Protein AF-A0AAW5YZD9-F1 (afdb_monomer_lite)

Foldseek 3Di:
DDVVVVVCCVLVVVLVVCCVVCVVCCVVPPNSRPDDPDDDDDDDPPDDPVVVVVVVVVPDDPVRVCVVCVVVVVVVVVVVVVVVVVVVVVVD

Organism: NCBI:txid1584

Radius of gyration: 21.37 Å; chains: 1; bounding box: 32×40×69 Å

InterPro domains:
  IPR002686 Transposase IS200-like [PF01797] (3-59)
  IPR036515 Transposase IS200-like superfamily [G3DSA:3.30.70.1290] (1-62)
  IPR036515 Transposase IS200-like superfamily [SSF143422] (5-59)

pLDDT: mean 83.06, std 9.95, range [52.53, 96.06]

Secondary structure (DSSP, 8-state):
--HHHHHHHHHHHHHHHHHHH-TTHHHHSTTS--S-S------TTS--HHHHHHHHHHHS-HHHHHHHHHHHHHHHHHHHHHHHHHHHHTT-

Structure (mmCIF, N/CA/C/O backbone):
data_AF-A0AAW5YZD9-F1
#
_entry.id   AF-A0AAW5YZD9-F1
#
loop_
_atom_site.group_PDB
_atom_site.id
_atom_site.type_symbol
_atom_site.label_atom_id
_atom_site.label_alt_id
_atom_site.label_comp_id
_atom_site.label_asym_id
_atom_site.label_entity_id
_atom_site.label_seq_id
_atom_site.pdbx_PDB_ins_code
_atom_site.Cartn_x
_atom_site.Cartn_y
_atom_site.Cartn_z
_atom_site.occupancy
_atom_site.B_iso_or_equiv
_atom_site.auth_seq_id
_atom_site.auth_comp_id
_atom_site.auth_asym_id
_atom_site.auth_atom_id
_atom_site.pdbx_PDB_model_num
ATOM 1 N N . GLN A 1 1 ? 7.779 -5.594 -21.791 1.00 66.88 1 GLN A N 1
ATOM 2 C CA . GLN A 1 1 ? 6.663 -5.734 -20.824 1.00 66.88 1 GLN A CA 1
ATOM 3 C C . GLN A 1 1 ? 6.356 -4.371 -20.231 1.00 66.88 1 GLN A C 1
ATOM 5 O O . GLN A 1 1 ? 7.299 -3.630 -19.974 1.00 66.88 1 GLN A O 1
ATOM 10 N N . ARG A 1 2 ? 5.080 -4.015 -20.027 1.00 88.56 2 ARG A N 1
ATOM 11 C CA . ARG A 1 2 ? 4.743 -2.749 -19.361 1.00 88.56 2 ARG A CA 1
ATOM 12 C C . ARG A 1 2 ? 4.813 -2.965 -17.848 1.00 88.56 2 ARG A C 1
ATOM 14 O O . ARG A 1 2 ? 4.309 -3.984 -17.376 1.00 88.56 2 ARG A O 1
ATOM 21 N N . PRO A 1 3 ? 5.352 -2.019 -17.067 1.00 86.50 3 PRO A N 1
ATOM 22 C CA . PRO A 1 3 ? 5.41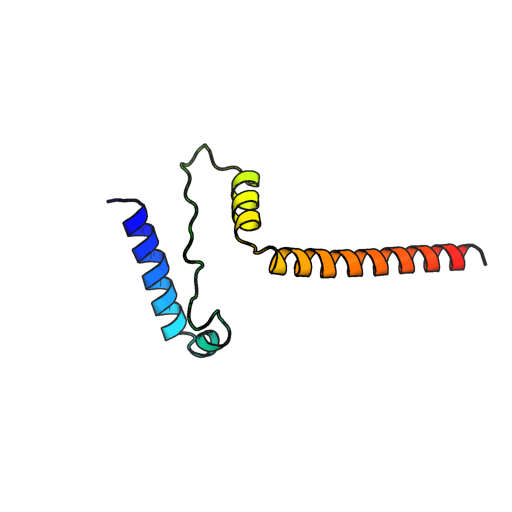7 -2.164 -15.611 1.00 86.50 3 PRO A CA 1
ATOM 23 C C . PRO A 1 3 ? 4.048 -2.412 -14.951 1.00 86.50 3 PRO A C 1
ATOM 25 O O . PRO A 1 3 ? 3.943 -3.117 -13.951 1.00 86.50 3 PRO A O 1
ATOM 28 N N . VAL A 1 4 ? 2.978 -1.898 -15.566 1.00 90.94 4 VAL A N 1
ATOM 29 C CA . VAL A 1 4 ? 1.585 -2.122 -15.151 1.00 90.94 4 VAL A CA 1
ATOM 30 C C . VAL A 1 4 ? 1.205 -3.606 -15.170 1.00 90.94 4 VAL A C 1
ATOM 32 O O . VAL A 1 4 ? 0.536 -4.082 -14.253 1.00 90.94 4 VAL A O 1
ATOM 35 N N . ASP A 1 5 ? 1.651 -4.350 -16.186 1.00 94.31 5 ASP A N 1
ATOM 36 C CA . ASP A 1 5 ? 1.321 -5.769 -16.341 1.00 94.31 5 ASP A CA 1
ATOM 37 C C . ASP A 1 5 ? 1.971 -6.600 -15.222 1.00 94.31 5 ASP A C 1
ATOM 39 O O . ASP A 1 5 ? 1.338 -7.496 -14.659 1.00 94.31 5 ASP A O 1
ATOM 43 N N . VAL A 1 6 ? 3.199 -6.239 -14.831 1.00 94.12 6 VAL A N 1
ATOM 44 C CA . VAL A 1 6 ? 3.934 -6.877 -13.728 1.00 94.12 6 VAL A CA 1
ATOM 45 C C . VAL A 1 6 ? 3.217 -6.654 -12.397 1.00 94.12 6 VAL A C 1
ATOM 47 O O . VAL A 1 6 ? 2.962 -7.608 -11.663 1.00 94.12 6 VAL A O 1
ATOM 50 N N . VAL A 1 7 ? 2.828 -5.411 -12.095 1.00 94.94 7 VAL A N 1
ATOM 51 C CA . VAL A 1 7 ? 2.121 -5.084 -10.846 1.00 94.94 7 VAL A CA 1
ATOM 52 C C . VAL A 1 7 ? 0.758 -5.773 -10.787 1.00 94.94 7 VAL A C 1
ATOM 54 O O . VAL A 1 7 ? 0.381 -6.296 -9.736 1.00 94.94 7 VAL A O 1
ATOM 57 N N . LYS A 1 8 ? 0.030 -5.813 -11.910 1.00 93.44 8 LYS A N 1
ATOM 58 C CA . LYS A 1 8 ? -1.264 -6.499 -12.008 1.00 93.44 8 LYS A CA 1
ATOM 59 C C . LYS A 1 8 ? -1.118 -7.995 -11.728 1.00 93.44 8 LYS A C 1
ATOM 61 O O . LYS A 1 8 ? -1.883 -8.535 -10.929 1.00 93.44 8 LYS A O 1
ATOM 66 N N . GLY A 1 9 ? -0.124 -8.639 -12.341 1.00 95.38 9 GLY A N 1
ATOM 67 C CA . GLY A 1 9 ? 0.179 -10.051 -12.117 1.00 95.38 9 GLY A CA 1
ATOM 68 C C . GLY A 1 9 ? 0.548 -10.334 -10.662 1.00 95.38 9 GLY A C 1
ATOM 69 O O . GLY A 1 9 ? -0.059 -11.197 -10.032 1.00 95.38 9 GLY A O 1
ATOM 70 N N . LEU A 1 10 ? 1.473 -9.552 -10.099 1.00 95.56 10 LEU A N 1
ATOM 71 C CA . LEU A 1 10 ? 1.947 -9.721 -8.726 1.00 95.56 10 LEU A CA 1
ATOM 72 C C . LEU A 1 10 ? 0.814 -9.552 -7.712 1.00 95.56 10 LEU A C 1
ATOM 74 O O . LEU A 1 10 ? 0.563 -10.458 -6.917 1.00 95.56 10 LEU A O 1
ATOM 78 N N . LYS A 1 11 ? 0.100 -8.421 -7.742 1.00 94.81 11 LYS A N 1
ATOM 79 C CA . LYS A 1 11 ? -1.000 -8.160 -6.802 1.00 94.81 11 LYS A CA 1
ATOM 80 C C . LYS A 1 11 ? -2.129 -9.178 -6.944 1.00 94.81 11 LYS A C 1
ATOM 82 O O . LYS A 1 11 ? -2.661 -9.628 -5.935 1.00 94.81 11 LYS A O 1
ATOM 87 N N . GLY A 1 12 ? -2.486 -9.548 -8.175 1.00 94.88 12 GLY A N 1
ATOM 88 C CA . GLY A 1 12 ? -3.550 -10.516 -8.433 1.00 94.88 12 GLY A CA 1
ATOM 89 C C . GLY A 1 12 ? -3.199 -11.916 -7.934 1.00 94.88 12 GLY A C 1
ATOM 90 O O . GLY A 1 12 ? -3.970 -12.516 -7.186 1.00 94.88 12 GLY A O 1
ATOM 91 N N . TRP A 1 13 ? -2.022 -12.424 -8.306 1.00 96.06 13 TRP A N 1
ATOM 92 C CA . TRP A 1 13 ? -1.597 -13.774 -7.941 1.00 96.06 13 TRP A CA 1
ATOM 93 C C . TRP A 1 13 ? -1.383 -13.918 -6.433 1.00 96.06 13 TRP A C 1
ATOM 95 O O . TRP A 1 13 ? -1.879 -14.869 -5.834 1.00 96.06 13 TRP A O 1
ATOM 105 N N . THR A 1 14 ? -0.727 -12.939 -5.800 1.00 95.94 14 THR A N 1
ATOM 106 C CA . THR A 1 14 ? -0.525 -12.938 -4.342 1.00 95.94 14 THR A CA 1
ATOM 107 C C . THR A 1 14 ? -1.839 -12.837 -3.576 1.00 95.94 14 THR A C 1
ATOM 109 O O . THR A 1 14 ? -2.025 -13.586 -2.624 1.00 95.94 14 THR A O 1
ATOM 112 N N . ALA A 1 15 ? -2.782 -11.990 -4.006 1.00 94.50 15 ALA A N 1
ATOM 113 C CA . ALA A 1 15 ? -4.103 -11.917 -3.383 1.00 94.50 15 ALA A CA 1
ATOM 114 C C . ALA A 1 15 ? -4.863 -13.240 -3.499 1.00 94.50 15 ALA A C 1
ATOM 116 O O . ALA A 1 15 ? -5.415 -13.720 -2.513 1.00 94.50 15 ALA A O 1
ATOM 117 N N . ARG A 1 16 ? -4.846 -13.866 -4.683 1.00 94.00 16 ARG A N 1
ATOM 118 C CA . ARG A 1 16 ? -5.476 -15.172 -4.887 1.00 94.00 16 ARG A CA 1
ATOM 119 C C . ARG A 1 16 ? -4.868 -16.230 -3.968 1.00 94.00 16 ARG A C 1
ATOM 121 O O . ARG A 1 16 ? -5.606 -16.903 -3.259 1.00 94.00 16 ARG A O 1
ATOM 128 N N . LYS A 1 17 ? -3.537 -16.344 -3.949 1.00 95.75 17 LYS A N 1
ATOM 129 C CA . LYS A 1 17 ? -2.838 -17.326 -3.110 1.00 95.75 17 LYS A CA 1
ATOM 130 C C . LYS A 1 17 ? -3.062 -17.093 -1.623 1.00 95.75 17 LYS A C 1
ATOM 132 O O . LYS A 1 17 ? -3.263 -18.051 -0.888 1.00 95.75 17 LYS A O 1
ATOM 137 N N . TRP A 1 18 ? -3.092 -15.835 -1.194 1.00 95.00 18 TRP A N 1
ATOM 138 C CA . TRP A 1 18 ? -3.394 -15.488 0.187 1.00 95.00 18 TRP A CA 1
ATOM 139 C C . TRP A 1 18 ? -4.779 -15.980 0.605 1.00 95.00 18 TRP A C 1
ATOM 141 O O . TRP A 1 18 ? -4.899 -16.640 1.627 1.00 95.00 18 TRP A O 1
ATOM 151 N N . PHE A 1 19 ? -5.818 -15.721 -0.193 1.00 93.50 19 PHE A N 1
ATOM 152 C CA . PHE A 1 19 ? -7.174 -16.156 0.150 1.00 93.50 19 PHE A CA 1
ATOM 153 C C . PHE A 1 19 ? -7.407 -17.664 -0.017 1.00 93.50 19 PHE A C 1
ATOM 155 O O . PHE A 1 19 ? -8.311 -18.192 0.624 1.00 93.50 19 PHE A O 1
ATOM 162 N N . GLU A 1 20 ? -6.609 -18.356 -0.839 1.00 93.44 20 GLU A N 1
ATOM 163 C CA . GLU A 1 20 ? -6.582 -19.827 -0.884 1.00 93.44 20 GLU A CA 1
ATOM 164 C C . GLU A 1 20 ? -6.031 -20.417 0.429 1.00 93.44 20 GLU A C 1
ATOM 166 O O . GLU A 1 20 ? -6.554 -21.417 0.910 1.00 93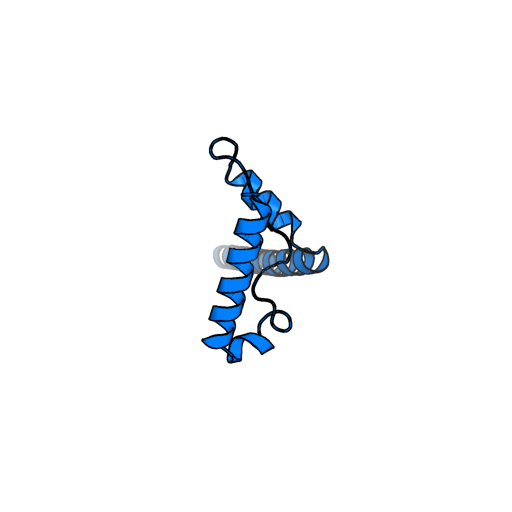.44 20 GLU A O 1
ATOM 171 N N . LEU A 1 21 ? -5.006 -19.790 1.021 1.00 94.50 21 LEU A N 1
ATOM 172 C CA . LEU A 1 21 ? -4.365 -20.253 2.261 1.00 94.50 21 LEU A CA 1
ATOM 173 C C . LEU A 1 21 ? -5.065 -19.759 3.538 1.00 94.50 21 LEU A C 1
ATOM 175 O O . LEU A 1 21 ? -5.054 -20.459 4.545 1.00 94.50 21 LEU A O 1
ATOM 179 N N . HIS A 1 22 ? -5.661 -18.567 3.488 1.00 92.25 22 HIS A N 1
ATOM 180 C CA . HIS A 1 22 ? -6.226 -17.847 4.632 1.00 92.25 22 HIS A CA 1
ATOM 181 C C . HIS A 1 22 ? -7.667 -17.384 4.365 1.00 92.25 22 HIS A C 1
ATOM 183 O O . HIS A 1 22 ? -7.935 -16.173 4.286 1.00 92.25 22 HIS A O 1
ATOM 189 N N . PRO A 1 23 ? -8.624 -18.312 4.192 1.00 88.06 23 PRO A N 1
ATOM 190 C CA . PRO A 1 23 ? -10.014 -17.973 3.896 1.00 88.06 23 PRO A CA 1
ATOM 191 C C . PRO A 1 23 ? -10.673 -17.116 4.992 1.00 88.06 23 PRO A C 1
ATOM 193 O O . PRO A 1 23 ? -11.534 -16.287 4.687 1.00 88.06 23 PRO A O 1
ATOM 196 N N . GLU A 1 24 ? -10.234 -17.236 6.248 1.00 89.38 24 GLU A N 1
ATOM 197 C CA . GLU A 1 24 ? -10.692 -16.442 7.394 1.00 89.38 24 GLU A CA 1
ATOM 198 C C . GLU A 1 24 ? -10.462 -14.938 7.199 1.00 89.38 24 GLU A C 1
ATOM 200 O O . GLU A 1 24 ? -11.268 -14.104 7.621 1.00 89.38 24 GLU A O 1
ATOM 205 N N . THR A 1 25 ? -9.394 -14.575 6.488 1.00 88.88 25 THR A N 1
ATOM 206 C CA . THR A 1 25 ? -9.037 -13.171 6.267 1.00 88.88 25 THR A CA 1
ATOM 207 C C . THR A 1 25 ? -9.977 -12.479 5.287 1.00 88.88 25 THR A C 1
ATOM 209 O O . THR A 1 25 ? -10.043 -11.254 5.275 1.00 88.88 25 THR A O 1
ATOM 212 N N . LYS A 1 26 ? -10.769 -13.225 4.508 1.00 83.62 26 LYS A N 1
ATOM 213 C CA . LYS A 1 26 ? -11.688 -12.662 3.508 1.00 83.62 26 LYS A CA 1
ATOM 214 C C . LYS A 1 26 ? -12.792 -11.801 4.127 1.00 83.62 26 LYS A C 1
ATOM 216 O O . LYS A 1 26 ? -13.222 -10.834 3.508 1.00 83.62 26 LYS A O 1
ATOM 221 N N . GLN A 1 27 ? -13.239 -12.145 5.336 1.00 81.00 27 GLN A N 1
ATOM 222 C CA . GLN A 1 27 ? -14.235 -11.355 6.070 1.00 81.00 27 GLN A CA 1
ATOM 223 C C . GLN A 1 27 ? -13.595 -10.188 6.836 1.00 81.00 27 GLN A C 1
ATOM 225 O O . GLN A 1 27 ? -14.228 -9.153 7.025 1.00 81.00 27 GLN A O 1
ATOM 230 N N . MET A 1 28 ? -12.335 -10.340 7.262 1.00 83.31 28 MET A N 1
ATOM 231 C CA . MET A 1 28 ? -11.607 -9.319 8.026 1.00 83.31 28 MET A CA 1
ATOM 232 C C . MET A 1 28 ? -11.029 -8.214 7.136 1.00 83.31 28 MET A C 1
ATOM 234 O O . MET A 1 28 ? -10.941 -7.056 7.543 1.00 83.31 28 MET A O 1
ATOM 238 N N . LEU A 1 29 ? -10.612 -8.573 5.924 1.00 83.50 29 LEU A N 1
ATOM 239 C CA . LEU A 1 29 ? -10.036 -7.670 4.939 1.00 83.50 29 LEU A CA 1
ATOM 240 C C . LEU A 1 29 ? -11.133 -7.178 4.008 1.00 83.50 29 LEU A C 1
ATOM 242 O O . LEU A 1 29 ? -11.848 -8.004 3.459 1.00 83.50 29 LEU A O 1
ATOM 246 N N . TRP A 1 30 ? -11.222 -5.858 3.829 1.00 80.75 30 TRP A N 1
ATOM 247 C CA . TRP A 1 30 ? -12.067 -5.064 2.914 1.00 80.75 30 TRP A CA 1
ATOM 248 C C . TRP A 1 30 ? -12.952 -5.824 1.891 1.00 80.75 30 TRP A C 1
ATOM 250 O O . TRP A 1 30 ? -12.831 -5.596 0.693 1.00 80.75 30 TRP A O 1
ATOM 260 N N . GLY A 1 31 ? -13.840 -6.723 2.329 1.00 80.06 31 GLY A N 1
ATOM 261 C CA . GLY A 1 31 ? -14.684 -7.544 1.450 1.00 80.06 31 GLY A CA 1
ATOM 262 C C . GLY A 1 31 ? -13.936 -8.512 0.519 1.00 80.06 31 GLY A C 1
ATOM 263 O O . GLY A 1 31 ? -14.423 -8.794 -0.572 1.00 80.06 31 GLY A O 1
ATOM 264 N N . GLY A 1 32 ? -12.758 -9.014 0.905 1.00 82.50 32 GLY A N 1
ATOM 265 C CA . GLY A 1 32 ? -11.955 -9.917 0.067 1.00 82.50 32 GLY A CA 1
ATOM 266 C C . GLY A 1 32 ? -10.977 -9.216 -0.882 1.00 82.50 32 GLY A C 1
ATOM 267 O O . GLY A 1 32 ? -10.476 -9.831 -1.822 1.00 82.50 32 GLY A O 1
ATOM 268 N N . HIS A 1 33 ? -10.663 -7.944 -0.631 1.00 88.94 33 HIS A N 1
ATOM 269 C CA . HIS A 1 33 ? -9.535 -7.260 -1.259 1.00 88.94 33 HIS A CA 1
ATOM 270 C C . HIS A 1 33 ? -8.314 -7.310 -0.338 1.00 88.94 33 HIS A C 1
ATOM 272 O O . HIS A 1 33 ? -8.385 -6.857 0.797 1.00 88.94 33 HIS A O 1
ATOM 278 N N . LEU A 1 34 ? -7.187 -7.852 -0.815 1.00 92.81 34 LEU A N 1
ATOM 279 C CA . LEU A 1 34 ? -5.935 -7.878 -0.043 1.00 92.81 34 LEU A CA 1
ATOM 280 C C . LEU A 1 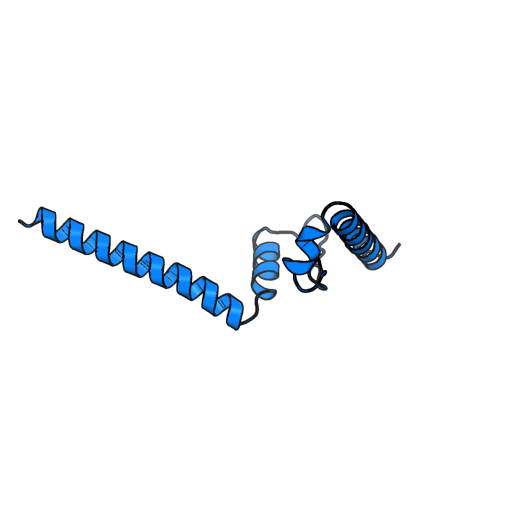34 ? -5.138 -6.572 -0.189 1.00 92.81 34 LEU A C 1
ATOM 282 O O . LEU A 1 34 ? -4.590 -6.051 0.778 1.00 92.81 34 LEU A O 1
ATOM 286 N N . TRP A 1 35 ? -5.065 -6.048 -1.412 1.00 92.62 35 TRP A N 1
ATOM 287 C CA . TRP A 1 35 ? -4.257 -4.880 -1.756 1.00 92.62 35 TRP A CA 1
ATOM 288 C C . TRP A 1 35 ? -5.133 -3.668 -2.063 1.00 92.62 35 TRP A C 1
ATOM 290 O O . TRP A 1 35 ? -6.210 -3.809 -2.641 1.00 92.62 35 TRP A O 1
ATOM 300 N N . SER A 1 36 ? -4.619 -2.466 -1.780 1.00 89.81 36 SER A N 1
ATOM 301 C CA . SER A 1 36 ? -5.193 -1.234 -2.336 1.00 89.81 36 SER A CA 1
ATOM 302 C C . SER A 1 36 ? -5.172 -1.296 -3.874 1.00 89.81 36 SER A C 1
ATOM 304 O O . SER A 1 36 ? -4.174 -1.774 -4.446 1.00 89.81 36 SER A O 1
ATOM 306 N N . PRO A 1 37 ? -6.224 -0.805 -4.560 1.00 87.75 37 PRO A N 1
ATOM 307 C CA . PRO A 1 37 ? -6.247 -0.734 -6.022 1.00 87.75 37 PRO A CA 1
ATOM 308 C C . PRO A 1 37 ? -5.081 0.103 -6.573 1.00 87.75 37 PRO A C 1
ATOM 310 O O . PRO A 1 37 ? -4.521 -0.219 -7.620 1.00 87.75 37 PRO A O 1
ATOM 313 N N . SER A 1 38 ? -4.638 1.116 -5.827 1.00 91.38 38 SER A N 1
ATOM 314 C CA . SER A 1 38 ? -3.527 1.995 -6.197 1.00 91.38 38 SER A CA 1
ATOM 315 C C . SER A 1 38 ? -2.159 1.350 -5.960 1.00 91.38 38 SER A C 1
ATOM 317 O O . SER A 1 38 ? -1.978 0.533 -5.054 1.00 91.38 38 SER A O 1
ATOM 319 N N . TYR A 1 39 ? -1.156 1.739 -6.744 1.00 91.50 39 TYR A N 1
ATOM 320 C CA . TYR A 1 39 ? 0.253 1.409 -6.508 1.00 91.50 39 TYR A CA 1
ATOM 321 C C . TYR A 1 39 ? 1.141 2.632 -6.761 1.00 91.50 39 TYR A C 1
ATOM 323 O O . TYR A 1 39 ? 0.716 3.589 -7.404 1.00 91.50 39 TYR A O 1
ATOM 331 N N . PHE A 1 40 ? 2.363 2.592 -6.238 1.00 90.38 40 PHE A N 1
ATOM 332 C CA . PHE A 1 40 ? 3.406 3.579 -6.492 1.00 90.38 40 PHE A CA 1
ATOM 333 C C . PHE A 1 40 ? 4.622 2.867 -7.076 1.00 90.38 40 PHE A C 1
ATOM 335 O O . PHE A 1 40 ? 4.961 1.767 -6.639 1.00 90.38 40 PHE A O 1
ATOM 342 N N . MET A 1 41 ? 5.259 3.487 -8.064 1.00 88.12 41 MET A N 1
ATOM 343 C CA . MET A 1 41 ? 6.463 2.980 -8.706 1.00 88.12 41 MET A CA 1
ATOM 344 C C . MET A 1 41 ? 7.382 4.160 -9.013 1.00 88.12 41 MET A C 1
ATOM 346 O O . MET A 1 41 ? 6.921 5.179 -9.518 1.00 88.12 41 MET A O 1
ATOM 350 N N . SER A 1 42 ? 8.666 4.000 -8.713 1.00 87.69 42 SER A N 1
ATOM 351 C CA . SER A 1 42 ? 9.723 4.966 -9.008 1.00 87.69 42 SER A CA 1
ATOM 352 C C . SER A 1 42 ? 10.949 4.214 -9.506 1.00 87.69 42 SER A C 1
ATOM 354 O O . SER A 1 42 ? 11.168 3.060 -9.132 1.00 87.69 42 SER A O 1
ATOM 356 N N . THR A 1 43 ? 11.748 4.867 -10.338 1.00 88.25 43 THR A N 1
ATOM 357 C CA . THR A 1 43 ? 13.077 4.406 -10.745 1.00 88.25 43 THR A CA 1
ATOM 358 C C . THR A 1 43 ? 14.025 4.375 -9.545 1.00 88.25 43 THR A C 1
ATOM 360 O O . THR A 1 43 ? 13.896 5.160 -8.598 1.00 88.25 43 THR A O 1
ATOM 363 N N . LEU A 1 44 ? 14.981 3.442 -9.573 1.00 77.38 44 LEU A N 1
ATOM 364 C CA . LEU A 1 44 ? 16.065 3.387 -8.595 1.00 77.38 44 LEU A CA 1
ATOM 365 C C . LEU A 1 44 ? 16.959 4.618 -8.806 1.00 77.38 44 LEU A C 1
ATOM 367 O O . LEU A 1 44 ? 17.616 4.726 -9.835 1.00 77.38 44 LEU A O 1
ATOM 371 N N . GLY A 1 45 ? 16.924 5.558 -7.861 1.00 75.00 45 GLY A N 1
ATOM 372 C CA . GLY A 1 45 ? 17.623 6.848 -7.936 1.00 75.00 45 GLY A CA 1
ATOM 373 C C . GLY A 1 45 ? 16.786 7.999 -7.375 1.00 75.00 45 GLY A C 1
ATOM 374 O O . GLY A 1 45 ? 17.259 8.737 -6.519 1.00 75.00 45 GLY A O 1
ATOM 375 N N . ASP A 1 46 ? 15.504 8.058 -7.741 1.00 72.06 46 ASP A N 1
ATOM 376 C CA . ASP A 1 46 ? 14.578 9.130 -7.328 1.00 72.06 46 ASP A CA 1
ATOM 377 C C . ASP A 1 46 ? 13.760 8.784 -6.067 1.00 72.06 46 ASP A C 1
ATOM 379 O O . ASP A 1 46 ? 12.925 9.557 -5.592 1.00 72.06 46 ASP A O 1
ATOM 383 N N . MET A 1 47 ? 13.971 7.592 -5.502 1.00 77.88 47 MET A N 1
ATOM 384 C CA . MET A 1 47 ? 13.177 7.095 -4.382 1.00 77.88 47 MET A CA 1
ATOM 385 C C . MET A 1 47 ? 13.746 7.544 -3.030 1.00 77.88 47 MET A C 1
ATOM 387 O O . MET A 1 47 ? 14.722 6.982 -2.533 1.00 77.88 47 MET A O 1
ATOM 391 N N . SER A 1 48 ? 13.063 8.484 -2.372 1.00 85.69 48 SER A N 1
ATOM 392 C CA . SER A 1 48 ? 13.326 8.846 -0.974 1.00 85.69 48 SER A CA 1
ATOM 393 C C . SER A 1 48 ? 12.281 8.254 -0.017 1.00 85.69 48 SER A C 1
ATOM 395 O O . SER A 1 48 ? 11.126 8.001 -0.380 1.00 85.69 48 SER A O 1
ATOM 397 N N . LYS A 1 49 ? 12.661 8.068 1.256 1.00 85.81 49 LYS A N 1
ATOM 398 C CA . LYS A 1 49 ? 11.723 7.654 2.321 1.00 85.81 49 LYS A CA 1
ATOM 399 C C . LYS A 1 49 ? 10.542 8.619 2.450 1.00 85.81 49 LYS A C 1
ATOM 401 O O . LYS A 1 49 ? 9.442 8.200 2.804 1.00 85.81 49 LYS A O 1
ATOM 406 N N . GLU A 1 50 ? 10.767 9.900 2.174 1.00 87.12 50 GLU A N 1
ATOM 407 C CA . GLU A 1 50 ? 9.744 10.940 2.249 1.00 87.12 50 GLU A CA 1
ATOM 408 C C . GLU A 1 50 ? 8.699 10.773 1.153 1.00 87.12 50 GLU A C 1
ATOM 410 O O . GLU A 1 50 ? 7.510 10.843 1.445 1.00 87.12 50 GLU A O 1
ATOM 415 N N . VAL A 1 51 ? 9.115 10.453 -0.075 1.00 87.06 51 VAL A N 1
ATOM 416 C CA . VAL A 1 51 ? 8.196 10.212 -1.197 1.00 87.06 51 VAL A CA 1
ATOM 417 C C . VAL A 1 51 ? 7.273 9.031 -0.895 1.00 87.06 51 VAL A C 1
ATOM 419 O O . VAL A 1 51 ? 6.053 9.149 -1.019 1.00 87.06 51 VAL A O 1
ATOM 422 N N . VAL A 1 52 ? 7.825 7.918 -0.403 1.00 87.19 52 VAL A N 1
ATOM 423 C CA . VAL A 1 52 ? 7.028 6.741 -0.014 1.00 87.19 52 VAL A CA 1
ATOM 424 C C . VAL A 1 52 ? 6.078 7.078 1.137 1.00 87.19 52 VAL A C 1
ATOM 426 O O . VAL A 1 52 ? 4.902 6.711 1.110 1.00 87.19 52 VAL A O 1
ATOM 429 N N . LYS A 1 53 ? 6.554 7.824 2.140 1.00 88.75 53 LYS A N 1
ATOM 430 C CA . LYS A 1 53 ? 5.729 8.261 3.272 1.00 88.75 53 LYS A CA 1
ATOM 431 C C . LYS A 1 53 ? 4.588 9.173 2.822 1.00 88.75 53 LYS A C 1
ATOM 433 O O . LYS A 1 53 ? 3.467 9.010 3.300 1.00 88.75 53 LYS A O 1
ATOM 438 N N . ASN A 1 54 ? 4.855 10.087 1.896 1.00 88.75 54 ASN A N 1
ATOM 439 C CA . ASN A 1 54 ? 3.863 10.991 1.326 1.00 88.75 54 ASN A CA 1
ATOM 440 C C . ASN A 1 54 ? 2.821 10.224 0.512 1.00 88.75 54 ASN A C 1
ATOM 442 O O . ASN A 1 54 ? 1.628 10.488 0.659 1.00 88.75 54 ASN A O 1
ATOM 446 N N . TYR A 1 55 ? 3.243 9.225 -0.269 1.00 89.38 55 TYR A N 1
ATOM 447 C CA . TYR A 1 55 ? 2.321 8.331 -0.963 1.00 89.38 55 TYR A CA 1
ATOM 448 C C . TYR A 1 55 ? 1.417 7.581 0.023 1.00 89.38 55 TYR A C 1
ATOM 450 O O . TYR A 1 55 ? 0.198 7.626 -0.099 1.00 89.38 55 TYR A O 1
ATOM 458 N N . ILE A 1 56 ? 1.977 6.956 1.061 1.00 88.38 56 ILE A N 1
ATOM 459 C CA . ILE A 1 56 ? 1.179 6.255 2.080 1.00 88.38 56 ILE A CA 1
ATOM 460 C C . ILE A 1 56 ? 0.214 7.228 2.781 1.00 88.38 56 ILE A C 1
ATOM 462 O O . ILE A 1 56 ? -0.951 6.901 3.000 1.00 88.38 56 ILE A O 1
ATOM 466 N N . ALA A 1 57 ? 0.667 8.444 3.098 1.00 87.50 57 ALA A N 1
ATOM 467 C CA . ALA A 1 57 ? -0.156 9.474 3.727 1.00 87.50 57 ALA A CA 1
ATOM 468 C C . ALA A 1 57 ? -1.299 9.972 2.822 1.00 87.50 57 ALA A C 1
ATOM 470 O O . ALA A 1 57 ? -2.366 10.348 3.327 1.00 87.50 57 ALA A O 1
ATOM 471 N N . SER A 1 58 ? -1.099 9.981 1.501 1.00 86.69 58 SER A N 1
ATOM 472 C CA . SER A 1 58 ? -2.123 10.378 0.533 1.00 86.69 58 SER A CA 1
ATOM 473 C C . SER A 1 58 ? -3.204 9.312 0.346 1.00 86.69 58 SER A C 1
ATOM 475 O O . SER A 1 58 ? -4.344 9.673 0.073 1.00 86.69 58 SER A O 1
ATOM 477 N N . GLN A 1 59 ? -2.898 8.031 0.588 1.00 85.31 59 GLN A N 1
ATOM 478 C CA . GLN A 1 59 ? -3.880 6.941 0.496 1.00 85.31 59 GLN A CA 1
ATOM 479 C C . GLN A 1 59 ? -4.950 6.967 1.607 1.00 85.31 59 GLN A C 1
ATOM 481 O O . GLN A 1 59 ? -6.003 6.350 1.456 1.00 85.31 59 GLN A O 1
ATOM 486 N N . TYR A 1 60 ? -4.724 7.669 2.724 1.00 85.06 60 TYR A N 1
ATOM 487 C CA . TYR A 1 60 ? -5.716 7.750 3.801 1.00 85.06 60 TYR A CA 1
ATOM 488 C C . TYR A 1 60 ? -6.824 8.763 3.495 1.00 85.06 60 TYR A C 1
ATOM 490 O O . TYR A 1 60 ? -6.560 9.945 3.251 1.00 85.06 60 TYR A O 1
ATOM 498 N N . THR A 1 61 ? -8.082 8.337 3.639 1.00 79.19 61 THR A N 1
ATOM 499 C CA . THR A 1 61 ? -9.236 9.245 3.571 1.00 79.19 61 THR A CA 1
ATOM 500 C C . THR A 1 61 ? -9.233 10.238 4.738 1.00 79.19 61 THR A C 1
ATOM 502 O O . THR A 1 61 ? -8.653 9.990 5.800 1.00 79.19 61 THR A O 1
ATOM 505 N N . ALA A 1 62 ? -9.920 11.374 4.578 1.00 71.94 62 ALA A N 1
ATOM 506 C CA . ALA A 1 62 ? -10.046 12.379 5.638 1.00 71.94 62 ALA A CA 1
ATOM 507 C C . ALA A 1 62 ? -10.631 11.795 6.942 1.00 71.94 62 ALA A C 1
ATOM 509 O O . ALA A 1 62 ? -10.226 12.190 8.037 1.00 71.94 62 ALA A O 1
ATOM 510 N N . ALA A 1 63 ? -11.526 10.809 6.832 1.00 66.25 63 ALA A N 1
ATOM 511 C CA . ALA A 1 63 ? -12.068 10.070 7.970 1.00 66.25 63 ALA A CA 1
ATOM 512 C C . ALA A 1 63 ? -10.990 9.232 8.687 1.00 66.25 63 ALA A C 1
ATOM 514 O O . ALA A 1 63 ? -10.855 9.319 9.909 1.00 66.25 63 ALA A O 1
ATOM 515 N N . MET A 1 64 ? -10.151 8.503 7.942 1.00 71.06 64 MET A N 1
ATOM 516 C CA . MET A 1 64 ? -9.041 7.728 8.515 1.00 71.06 64 MET A CA 1
ATOM 517 C C . MET A 1 64 ? -7.972 8.627 9.154 1.00 71.06 64 MET A C 1
ATOM 519 O O . MET A 1 64 ? -7.447 8.313 10.226 1.00 71.06 64 MET A O 1
ATOM 523 N N . LYS A 1 65 ? -7.700 9.797 8.558 1.00 67.50 65 LYS A N 1
ATOM 524 C CA . LYS A 1 65 ? -6.798 10.812 9.131 1.00 67.50 65 LYS A CA 1
ATOM 525 C C . LYS A 1 65 ? -7.323 11.353 10.465 1.00 67.50 65 LYS A C 1
ATOM 527 O O . LYS A 1 65 ? -6.552 11.485 11.417 1.00 67.50 65 LYS A O 1
ATOM 532 N N . LYS A 1 66 ? -8.635 11.606 10.577 1.00 65.62 66 LYS A N 1
ATOM 533 C CA . LYS A 1 66 ? -9.277 12.017 11.841 1.00 65.62 66 LYS A CA 1
ATOM 534 C C . LYS A 1 66 ? -9.126 10.953 12.933 1.00 65.62 66 LYS A C 1
ATOM 536 O O . LYS A 1 66 ? -8.844 11.309 14.074 1.00 65.62 66 LYS A O 1
ATOM 541 N N . GLN A 1 67 ? -9.238 9.667 12.596 1.00 63.91 67 GLN A N 1
ATOM 542 C CA . GLN A 1 67 ? -9.080 8.570 13.558 1.00 63.91 67 GLN A CA 1
ATOM 543 C C . GLN A 1 67 ? -7.640 8.454 14.091 1.00 63.91 67 GLN A C 1
ATOM 545 O O . GLN A 1 67 ? -7.439 8.302 15.299 1.00 63.91 67 GLN A O 1
ATOM 550 N N . GLN A 1 68 ? -6.629 8.593 13.225 1.00 62.12 68 GLN A N 1
ATOM 551 C CA . GLN A 1 68 ? -5.226 8.613 13.661 1.00 62.12 68 GLN A CA 1
ATOM 552 C C . GLN A 1 68 ? -4.906 9.828 14.541 1.00 62.12 68 GLN A C 1
ATOM 554 O O . GLN A 1 68 ? -4.339 9.672 15.628 1.00 62.12 68 GLN A O 1
ATOM 559 N N . ASN A 1 69 ? -5.331 11.024 14.122 1.00 65.56 69 ASN A N 1
ATOM 560 C CA . ASN A 1 69 ? -5.121 12.252 14.891 1.00 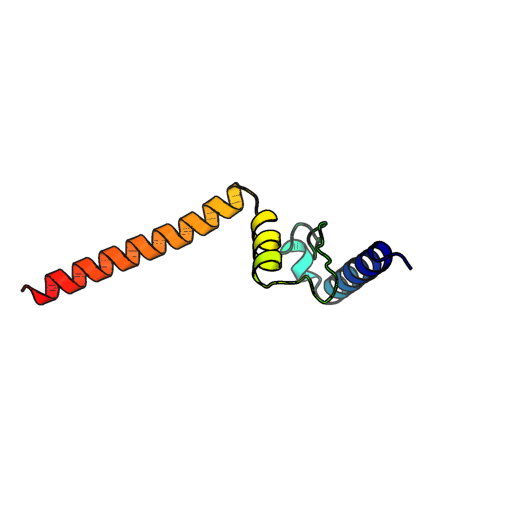65.56 69 ASN A CA 1
ATOM 561 C C . ASN A 1 69 ? -5.886 12.235 16.223 1.00 65.56 69 ASN A C 1
ATOM 563 O O . ASN A 1 69 ? -5.384 12.743 17.225 1.00 65.56 69 ASN A O 1
ATOM 567 N N . GLY A 1 70 ? -7.063 11.605 16.268 1.00 68.06 70 GLY A N 1
ATOM 568 C CA . GLY A 1 70 ? -7.834 11.398 17.493 1.00 68.06 70 GLY A CA 1
ATOM 569 C C . GLY A 1 70 ? -7.089 10.531 18.510 1.00 68.06 70 GLY A C 1
ATOM 570 O O . GLY A 1 70 ? -6.924 10.940 19.661 1.00 68.06 70 GLY A O 1
ATOM 571 N N . LYS A 1 71 ? -6.554 9.381 18.076 1.00 68.38 71 LYS A N 1
ATOM 572 C CA . LYS A 1 71 ? -5.813 8.444 18.938 1.00 68.38 71 LYS A CA 1
ATOM 573 C C . LYS A 1 71 ? -4.518 9.063 19.488 1.00 68.38 71 LYS A C 1
ATOM 575 O O . LYS A 1 71 ? -4.242 8.963 20.685 1.00 68.38 71 LYS A O 1
ATOM 580 N N . TYR A 1 72 ? -3.756 9.769 18.647 1.00 60.16 72 TYR A N 1
ATOM 581 C CA . TYR A 1 72 ? -2.555 10.504 19.073 1.00 60.16 72 TYR A CA 1
ATOM 582 C C . TYR A 1 72 ? -2.882 11.708 19.967 1.00 60.16 72 TYR A C 1
ATOM 584 O O . TYR A 1 72 ? -2.217 11.929 20.983 1.00 60.16 72 TYR A O 1
ATOM 592 N N . GLY A 1 73 ? -3.940 12.455 19.647 1.00 70.00 73 GLY A N 1
ATOM 593 C CA . GLY A 1 73 ? -4.405 13.582 20.453 1.00 70.00 73 GLY A CA 1
ATOM 594 C C . GLY A 1 73 ? -4.878 13.162 21.848 1.00 70.00 73 GLY A C 1
ATOM 595 O O . GLY A 1 73 ? -4.658 13.881 22.827 1.00 70.00 73 GLY A O 1
ATOM 596 N N . GLU A 1 74 ? -5.493 11.987 21.983 1.00 78.81 74 GLU A N 1
ATOM 597 C CA . GLU A 1 74 ? -5.884 11.427 23.278 1.00 78.81 74 GLU A CA 1
ATOM 598 C C . GLU A 1 74 ? -4.670 10.961 24.102 1.00 78.81 74 GLU A C 1
ATOM 600 O O . GLU A 1 74 ? -4.575 11.259 25.301 1.00 78.81 74 GLU A O 1
ATOM 605 N N . LEU A 1 75 ? -3.703 10.291 23.463 1.00 79.56 75 LEU A N 1
ATOM 606 C CA . LEU A 1 75 ? -2.455 9.858 24.096 1.00 79.56 75 LEU A CA 1
ATOM 607 C C . LEU A 1 75 ? -1.667 11.052 24.659 1.00 79.56 75 LEU A C 1
ATOM 609 O O . LEU A 1 75 ? -1.231 11.022 25.814 1.00 79.56 75 LEU A O 1
ATOM 613 N N . GLU A 1 76 ? -1.529 12.128 23.882 1.00 77.44 76 GLU A N 1
ATOM 614 C CA . GLU A 1 76 ? -0.847 13.352 24.314 1.00 77.44 76 GLU A CA 1
ATOM 615 C C . GLU A 1 76 ? -1.595 14.060 25.453 1.00 77.44 76 GLU A C 1
ATOM 617 O O . GLU A 1 76 ? -0.986 14.468 26.450 1.00 77.44 76 GLU A O 1
ATOM 622 N N . ARG A 1 77 ? -2.935 14.107 25.410 1.00 79.31 77 ARG A N 1
ATOM 623 C CA . ARG A 1 77 ? -3.744 14.591 26.545 1.00 79.31 77 ARG A CA 1
ATOM 624 C C . ARG A 1 77 ? -3.496 13.765 27.814 1.00 79.31 77 ARG A C 1
ATOM 626 O O . ARG A 1 77 ? -3.308 14.346 28.891 1.00 79.31 77 ARG A O 1
ATOM 633 N N . LYS A 1 78 ? -3.437 12.431 27.712 1.00 84.69 78 LYS A N 1
ATOM 634 C CA . LYS A 1 78 ? -3.124 11.521 28.833 1.00 84.69 78 LYS A CA 1
ATOM 635 C C . LYS A 1 78 ? -1.702 11.742 29.366 1.00 84.69 78 LYS A C 1
ATOM 637 O O . LYS A 1 78 ? -1.518 11.880 30.581 1.00 84.69 78 LYS A O 1
ATOM 642 N N . ARG A 1 79 ? -0.702 11.860 28.485 1.00 83.81 79 ARG A N 1
ATOM 643 C CA . ARG A 1 79 ? 0.697 12.172 28.840 1.00 83.81 79 ARG A CA 1
ATOM 644 C C . ARG A 1 79 ? 0.817 13.504 29.579 1.00 83.81 79 ARG A C 1
ATOM 646 O O . ARG A 1 79 ? 1.451 13.572 30.636 1.00 83.81 79 ARG A O 1
ATOM 653 N N . ARG A 1 80 ? 0.150 14.550 29.086 1.00 83.44 80 ARG A N 1
ATOM 654 C CA . ARG A 1 80 ? 0.145 15.888 29.696 1.00 83.44 80 ARG A CA 1
ATOM 655 C C . ARG A 1 80 ? -0.520 15.890 31.077 1.00 83.44 80 ARG A C 1
ATOM 657 O O . ARG A 1 80 ? 0.038 16.465 32.013 1.00 83.44 80 ARG A O 1
ATOM 664 N N . LYS A 1 81 ? -1.651 15.189 31.253 1.00 84.38 81 LYS A N 1
ATOM 665 C CA . LYS A 1 81 ? -2.296 14.997 32.571 1.00 84.38 81 LYS A CA 1
ATOM 666 C C . LYS A 1 81 ? -1.376 14.261 33.557 1.00 84.38 81 LYS A C 1
ATOM 668 O O . LYS A 1 81 ? -1.226 14.710 34.694 1.00 84.38 81 LYS A O 1
ATOM 673 N N . ARG A 1 82 ? -0.699 13.188 33.124 1.00 81.81 82 ARG A N 1
ATOM 674 C CA . ARG A 1 82 ? 0.289 12.457 33.945 1.00 81.81 82 ARG A CA 1
ATOM 675 C C . ARG A 1 82 ? 1.462 13.345 34.375 1.00 81.81 82 ARG A C 1
ATOM 677 O O . ARG A 1 82 ? 1.812 13.348 35.554 1.00 81.81 82 ARG A O 1
ATOM 684 N N . ARG A 1 83 ? 2.027 14.145 33.461 1.00 83.81 83 ARG A N 1
ATOM 685 C CA . ARG A 1 83 ? 3.098 15.113 33.775 1.00 83.81 83 ARG A CA 1
ATOM 686 C C . ARG A 1 83 ? 2.655 16.141 34.820 1.00 83.81 83 ARG A C 1
ATOM 688 O O . ARG A 1 83 ? 3.390 16.380 35.775 1.00 83.81 83 ARG A O 1
ATOM 695 N N . LYS A 1 84 ? 1.446 16.701 34.693 1.00 81.12 84 LYS A N 1
ATOM 696 C CA . LYS A 1 84 ? 0.891 17.645 35.683 1.00 81.12 84 LYS A CA 1
ATOM 697 C C . LYS A 1 84 ? 0.705 17.004 37.064 1.00 81.12 84 LYS A C 1
ATOM 699 O O . LYS A 1 84 ? 1.088 17.609 38.060 1.00 81.12 84 LYS A O 1
ATOM 704 N N . ARG A 1 85 ? 0.182 15.771 37.134 1.00 77.50 85 ARG A N 1
ATOM 705 C CA . ARG A 1 85 ? 0.043 15.020 38.400 1.00 77.50 85 ARG A CA 1
ATOM 706 C C . ARG A 1 85 ? 1.394 14.768 39.075 1.00 77.50 85 ARG A C 1
ATOM 708 O O . ARG A 1 85 ? 1.522 15.007 40.269 1.00 77.50 85 ARG A O 1
ATOM 715 N N . ARG A 1 86 ? 2.411 14.349 38.309 1.00 76.50 86 ARG A N 1
ATOM 716 C CA . ARG A 1 86 ? 3.780 14.149 38.820 1.00 76.50 86 ARG A CA 1
ATOM 717 C C . ARG A 1 86 ? 4.396 15.436 39.371 1.00 76.50 86 ARG A C 1
ATOM 719 O O . ARG A 1 86 ? 5.030 15.387 40.412 1.00 76.50 86 ARG A O 1
ATOM 726 N N . LYS A 1 87 ? 4.186 16.580 38.707 1.00 75.62 87 LYS A N 1
ATOM 727 C CA . LYS A 1 87 ? 4.661 17.884 39.202 1.00 75.62 87 LYS A CA 1
ATOM 728 C C . LYS A 1 87 ? 3.972 18.308 40.503 1.00 75.62 87 LYS A C 1
ATOM 730 O O . LYS A 1 87 ? 4.644 18.819 41.383 1.00 75.62 87 LYS A O 1
ATOM 735 N N . ARG A 1 88 ? 2.661 18.069 40.640 1.00 72.44 88 ARG A N 1
ATOM 736 C CA . ARG A 1 88 ? 1.918 18.360 41.882 1.00 72.44 88 ARG A CA 1
ATOM 737 C C . ARG A 1 88 ? 2.412 17.524 43.067 1.00 72.44 88 ARG A C 1
ATOM 739 O O . ARG A 1 88 ? 2.616 18.076 44.131 1.00 72.44 88 ARG A O 1
ATOM 746 N N . ARG A 1 89 ? 2.684 16.231 42.855 1.00 70.25 89 ARG A N 1
ATOM 747 C CA . ARG A 1 89 ? 3.225 15.328 43.891 1.00 70.25 89 ARG A CA 1
ATOM 748 C C . ARG A 1 89 ? 4.635 15.667 44.379 1.00 70.25 89 ARG A C 1
ATOM 750 O O . ARG A 1 89 ? 5.023 15.148 45.403 1.00 70.25 89 ARG A O 1
ATOM 757 N N . LYS A 1 90 ? 5.407 16.450 43.621 1.00 72.69 90 LYS A N 1
ATOM 758 C CA . LYS A 1 90 ? 6.747 16.910 44.025 1.00 72.69 90 LYS A CA 1
ATOM 759 C C . LYS A 1 90 ? 6.725 18.258 44.761 1.00 72.69 90 LYS A C 1
ATOM 761 O O . LYS A 1 90 ? 7.78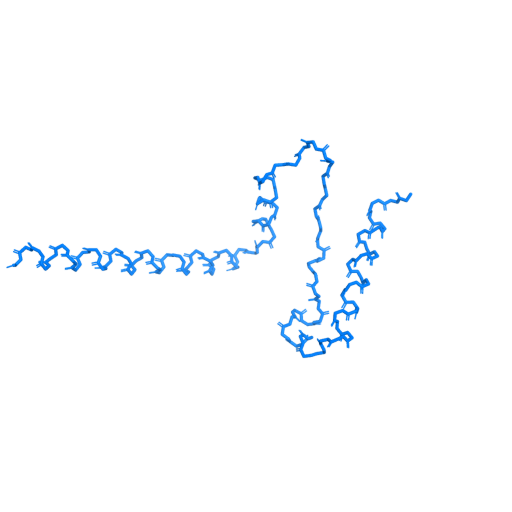2 18.751 45.124 1.00 72.69 90 LYS A O 1
ATOM 766 N N . ARG A 1 91 ? 5.558 18.906 44.840 1.00 65.94 91 ARG A N 1
ATOM 767 C CA . ARG A 1 91 ? 5.355 20.219 45.476 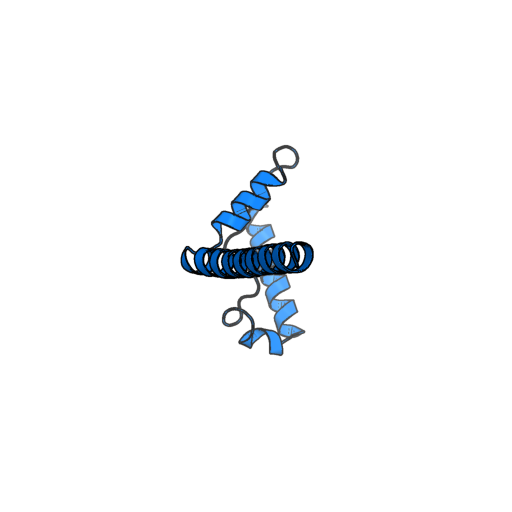1.00 65.94 91 ARG A CA 1
ATOM 768 C C . ARG A 1 91 ? 4.661 20.123 46.842 1.00 65.94 91 ARG A C 1
ATOM 770 O O . ARG A 1 91 ? 4.656 21.126 47.541 1.00 65.94 91 ARG A O 1
ATOM 777 N N . ASN A 1 92 ? 4.075 18.966 47.154 1.00 52.53 92 ASN A N 1
ATOM 778 C CA . ASN A 1 92 ? 3.742 18.517 48.509 1.00 52.53 92 ASN A CA 1
ATOM 779 C C . ASN A 1 92 ? 4.894 17.653 49.007 1.00 52.53 92 ASN A C 1
ATOM 781 O O . ASN A 1 92 ? 5.078 17.613 50.234 1.00 52.53 92 ASN A O 1
#

Sequence (92 aa):
QRPVDVVKGLKGWTARKWFELHPETKQMLWGGHLWSPSYFMSTLGDMSKEVVKNYIASQYTAAMKKQQNGKYGELERKRRKRRKRRKRRKRN